Protein AF-Q2RKK9-F1 (afdb_monomer)

Solvent-accessible surface area (backbone atoms only — not comparable to full-atom values): 7679 Å² total; per-residue (Å²): 138,85,83,81,77,84,73,86,79,73,97,81,76,81,88,82,87,73,98,71,87,72,78,73,81,74,80,71,83,88,47,76,36,83,56,78,87,42,92,45,45,43,85,91,38,27,43,72,57,95,68,80,67,87,60,27,48,69,54,68,73,70,53,63,94,84,74,48,44,93,48,53,91,78,55,77,89,64,87,69,93,50,40,87,49,28,87,44,86,85,55,62,62,92,86,52,90,66,63,61,78,84,73,61,76,89,129

Sequence (107 aa):
MLKVRIKGLLPGDIFFRDEKFLWRCHFMPKISCSVNNCHYWSSGNVCDASQILVTSDSMSKSQAQNVDAPMAGSISATPVNSSAETCCKTFVAKGSAQKTDDGVTRQ

Secondary structure (DSSP, 8-state):
----------TT-------------------B---TTSTTEETTTEE--S-----BHHHHHHS-TT--GGGGGGSPP---SSGGGBS-TT---TT-S-TTTT-PPP-

Organism: Moorella thermoacetica (strain ATCC 39073 / JCM 9320) (NCBI:txid264732)

pLDDT: mean 71.73, std 16.36, range [33.25, 90.75]

Mean predicted aligned error: 13.32 Å

Radius of gyration: 23.14 Å; Cα contacts (8 Å, |Δi|>4): 71; chains: 1; bounding box: 49×67×37 Å

Structure (mmCIF, N/CA/C/O backbone):
data_AF-Q2RKK9-F1
#
_entry.id   AF-Q2RKK9-F1
#
loop_
_atom_site.group_PDB
_atom_site.id
_atom_site.type_symbol
_atom_site.label_atom_id
_atom_site.label_alt_id
_atom_site.label_comp_id
_atom_site.label_asym_id
_atom_site.label_entity_id
_atom_site.label_seq_id
_atom_site.pdbx_PDB_ins_code
_atom_site.Cartn_x
_atom_site.Cartn_y
_atom_site.Cartn_z
_atom_site.occupancy
_atom_site.B_iso_or_equiv
_atom_site.auth_seq_id
_atom_site.auth_comp_id
_atom_site.auth_asym_id
_atom_site.auth_atom_id
_atom_site.pdbx_PDB_model_num
ATOM 1 N N . MET A 1 1 ? 33.189 -50.328 -11.679 1.00 42.28 1 MET A N 1
ATOM 2 C CA . MET A 1 1 ? 32.038 -50.407 -12.607 1.00 42.28 1 MET A CA 1
ATOM 3 C C . MET A 1 1 ? 30.772 -50.666 -11.800 1.00 42.28 1 MET A C 1
ATOM 5 O O . MET A 1 1 ? 30.480 -51.818 -11.511 1.00 42.28 1 MET A O 1
ATOM 9 N N . LEU A 1 2 ? 30.038 -49.622 -11.400 1.00 33.25 2 LEU A N 1
ATOM 10 C CA . LEU A 1 2 ? 28.695 -49.802 -10.840 1.00 33.25 2 LEU A CA 1
ATOM 11 C C . LEU A 1 2 ? 27.680 -49.532 -11.952 1.00 33.25 2 LEU A C 1
ATOM 13 O O . LEU A 1 2 ? 27.447 -48.396 -12.354 1.00 33.25 2 LEU A O 1
ATOM 17 N N . LYS A 1 3 ? 27.151 -50.617 -12.514 1.00 44.97 3 LYS A N 1
ATOM 18 C CA . LYS A 1 3 ? 26.141 -50.617 -13.573 1.00 44.97 3 LYS A CA 1
ATOM 19 C C . LYS A 1 3 ? 24.792 -50.296 -12.920 1.00 44.97 3 LYS A C 1
ATOM 21 O O . LYS A 1 3 ? 24.110 -51.197 -12.438 1.00 44.97 3 LYS A O 1
ATOM 26 N N . VAL A 1 4 ? 24.432 -49.016 -12.844 1.00 44.44 4 VAL A N 1
ATOM 27 C CA . VAL A 1 4 ? 23.103 -48.612 -12.366 1.00 44.44 4 VAL A CA 1
ATOM 28 C C . VAL A 1 4 ? 22.093 -48.944 -13.461 1.00 44.44 4 VAL A C 1
ATOM 30 O O . VAL A 1 4 ? 22.155 -48.440 -14.580 1.00 44.44 4 VAL A O 1
ATOM 33 N N . ARG A 1 5 ? 21.208 -49.887 -13.146 1.00 40.72 5 ARG A N 1
ATOM 34 C CA . ARG A 1 5 ? 20.182 -50.414 -14.042 1.00 40.72 5 ARG A CA 1
ATOM 35 C C . ARG A 1 5 ? 19.016 -49.418 -14.053 1.00 40.72 5 ARG A C 1
ATOM 37 O O . ARG A 1 5 ? 18.288 -49.333 -13.070 1.00 40.72 5 ARG A O 1
ATOM 44 N N . ILE A 1 6 ? 18.853 -48.668 -15.143 1.00 52.38 6 ILE A N 1
ATOM 45 C CA . ILE A 1 6 ? 17.705 -47.775 -15.349 1.00 52.38 6 ILE A CA 1
ATOM 46 C C . ILE A 1 6 ? 16.473 -48.671 -15.544 1.00 52.38 6 ILE A C 1
ATOM 48 O O . ILE A 1 6 ? 16.290 -49.262 -16.607 1.00 52.38 6 ILE A O 1
ATOM 52 N N . LYS A 1 7 ? 15.674 -48.866 -14.488 1.00 45.66 7 LYS A N 1
ATOM 53 C CA . LYS A 1 7 ? 14.320 -49.417 -14.631 1.00 45.66 7 LYS A CA 1
ATOM 54 C C . LYS A 1 7 ? 13.450 -48.300 -15.202 1.00 45.66 7 LYS A C 1
ATOM 56 O O . LYS A 1 7 ? 13.526 -47.176 -14.721 1.00 45.66 7 LYS A O 1
ATOM 61 N N . GLY A 1 8 ? 12.728 -48.633 -16.269 1.00 49.34 8 GLY A N 1
ATOM 62 C CA . GLY A 1 8 ? 12.060 -47.704 -17.174 1.00 49.34 8 GLY A CA 1
ATOM 63 C C . GLY A 1 8 ? 11.315 -46.554 -16.501 1.00 49.34 8 GLY A C 1
ATOM 64 O O . GLY A 1 8 ? 10.578 -46.756 -15.540 1.00 49.34 8 GLY A O 1
ATOM 65 N N . LEU A 1 9 ? 11.496 -45.367 -17.074 1.00 44.97 9 LEU A N 1
ATOM 66 C CA . LEU A 1 9 ? 10.606 -44.229 -16.908 1.00 44.97 9 LEU A CA 1
ATOM 67 C C . LEU A 1 9 ? 9.812 -44.066 -18.207 1.00 44.97 9 LEU A C 1
ATOM 69 O O . LEU A 1 9 ? 10.347 -44.226 -19.306 1.00 44.97 9 LEU A O 1
ATOM 73 N N . LEU A 1 10 ? 8.517 -43.829 -18.040 1.00 47.72 10 LEU A N 1
ATOM 74 C CA . LEU A 1 10 ? 7.518 -43.683 -19.090 1.00 47.72 10 LEU A CA 1
ATOM 75 C C . LEU A 1 10 ? 7.716 -42.356 -19.854 1.00 47.72 10 LEU A C 1
ATOM 77 O O . LEU A 1 10 ? 8.356 -41.438 -19.340 1.00 47.72 10 LEU A O 1
ATOM 81 N N . PRO A 1 11 ? 7.156 -42.205 -21.066 1.00 37.34 11 PRO A N 1
ATOM 82 C CA . PRO A 1 11 ? 7.171 -40.923 -21.764 1.00 37.34 11 PRO A CA 1
ATOM 83 C C . PRO A 1 11 ? 6.267 -39.919 -21.026 1.00 37.34 11 PRO A C 1
ATOM 85 O O . PRO A 1 11 ? 5.050 -40.095 -21.010 1.00 37.34 11 PRO A O 1
ATOM 88 N N . GLY A 1 12 ? 6.850 -38.881 -20.412 1.00 50.00 12 GLY A N 1
ATOM 89 C CA . GLY A 1 12 ? 6.099 -37.805 -19.745 1.00 50.00 12 GLY A CA 1
ATOM 90 C C . GLY A 1 12 ? 6.877 -36.948 -18.737 1.00 50.00 12 GLY A C 1
ATOM 91 O O . GLY A 1 12 ? 6.407 -35.871 -18.381 1.00 50.00 12 GLY A O 1
ATOM 92 N N . ASP A 1 13 ? 8.065 -37.371 -18.305 1.00 42.88 13 ASP A N 1
ATOM 93 C CA . ASP A 1 13 ? 8.791 -36.669 -17.243 1.00 42.88 13 ASP A CA 1
ATOM 94 C C . ASP A 1 13 ? 9.629 -35.491 -17.774 1.00 42.88 13 ASP A C 1
ATOM 96 O O . ASP A 1 13 ? 10.569 -35.655 -18.557 1.00 42.88 13 ASP A O 1
ATOM 100 N N . ILE A 1 14 ? 9.283 -34.278 -17.327 1.00 55.09 14 ILE A N 1
ATOM 101 C CA . ILE A 1 14 ? 10.060 -33.053 -17.546 1.00 55.09 14 ILE A CA 1
ATOM 102 C C . ILE A 1 14 ? 11.365 -33.164 -16.753 1.00 55.09 14 ILE A C 1
ATOM 104 O O . ILE A 1 14 ? 11.377 -33.300 -15.530 1.00 55.09 14 ILE A O 1
ATOM 108 N N . PHE A 1 15 ? 12.480 -33.082 -17.470 1.00 36.81 15 PHE A N 1
ATOM 109 C CA . PHE A 1 15 ? 13.828 -33.148 -16.926 1.00 36.81 15 PHE A CA 1
ATOM 110 C C . PHE A 1 15 ? 14.164 -31.843 -16.175 1.00 36.81 15 PHE A C 1
ATOM 112 O O . PHE A 1 15 ? 14.544 -30.853 -16.793 1.00 36.81 15 PHE A O 1
ATOM 119 N N . PHE A 1 16 ? 14.058 -31.827 -14.843 1.00 40.94 16 PHE A N 1
ATOM 120 C CA . PHE A 1 16 ? 14.703 -30.809 -14.003 1.00 40.94 16 PHE A CA 1
ATOM 121 C C . PHE A 1 16 ? 15.939 -31.422 -13.350 1.00 40.94 16 PHE A C 1
ATOM 123 O O . PHE A 1 16 ? 15.867 -32.088 -12.321 1.00 40.94 16 PHE A O 1
ATOM 130 N N . ARG A 1 17 ? 17.092 -31.217 -13.990 1.00 49.47 17 ARG A N 1
ATOM 131 C CA . ARG A 1 17 ? 18.402 -31.610 -13.471 1.00 49.47 17 ARG A CA 1
ATOM 132 C C . ARG A 1 17 ? 19.160 -30.362 -13.035 1.00 49.47 17 ARG A C 1
ATOM 134 O O . ARG A 1 17 ? 19.936 -29.845 -13.825 1.00 49.47 17 ARG A O 1
ATOM 141 N N . ASP A 1 18 ? 18.922 -29.902 -11.806 1.00 43.38 18 ASP A N 1
ATOM 142 C CA . ASP A 1 18 ? 19.992 -29.413 -10.922 1.00 43.38 18 ASP A CA 1
ATOM 143 C C . ASP A 1 18 ? 19.499 -29.192 -9.475 1.00 43.38 18 ASP A C 1
ATOM 145 O O . ASP A 1 18 ? 18.502 -28.512 -9.226 1.00 43.38 18 ASP A O 1
ATOM 149 N N . GLU A 1 19 ? 20.219 -29.760 -8.505 1.00 49.91 19 GLU A N 1
ATOM 150 C CA . GLU A 1 19 ? 19.953 -29.708 -7.059 1.00 49.91 19 GLU A CA 1
ATOM 151 C C . GLU A 1 19 ? 20.403 -28.369 -6.436 1.00 49.91 19 GLU A C 1
ATOM 153 O O . GLU A 1 19 ? 21.257 -28.311 -5.552 1.00 49.91 19 GLU A O 1
ATOM 158 N N . LYS A 1 20 ? 19.801 -27.254 -6.868 1.00 49.22 20 LYS A N 1
ATOM 159 C CA . LYS A 1 20 ? 19.827 -25.967 -6.134 1.00 49.22 20 LYS A CA 1
ATOM 160 C C . LYS A 1 20 ? 18.411 -25.500 -5.809 1.00 49.22 20 LYS A C 1
ATOM 162 O O . LYS A 1 20 ? 17.996 -24.379 -6.095 1.00 49.22 20 LYS A O 1
ATOM 167 N N . PHE A 1 21 ? 17.692 -26.428 -5.187 1.00 46.06 21 PHE A N 1
ATOM 168 C CA . PHE A 1 21 ? 16.333 -26.359 -4.658 1.00 46.06 21 PHE A CA 1
ATOM 169 C C . PHE A 1 21 ? 16.208 -25.319 -3.519 1.00 46.06 21 PHE A C 1
ATOM 171 O O . PHE A 1 21 ? 16.025 -25.650 -2.355 1.00 46.06 21 PHE A O 1
ATOM 178 N N . LEU A 1 22 ? 16.326 -24.032 -3.850 1.00 51.31 22 LEU A N 1
ATOM 179 C CA . LEU A 1 22 ? 15.883 -22.904 -3.019 1.00 51.31 22 LEU A CA 1
ATOM 180 C C . LEU A 1 22 ? 15.193 -21.845 -3.890 1.00 51.31 22 LEU A C 1
ATOM 182 O O . LEU A 1 22 ? 15.420 -20.646 -3.744 1.00 51.31 22 LEU A O 1
ATOM 186 N N . TRP A 1 23 ? 14.314 -22.269 -4.798 1.00 49.00 23 TRP A N 1
ATOM 187 C CA . TRP A 1 23 ? 13.347 -21.347 -5.384 1.00 49.00 23 TRP A CA 1
ATOM 188 C C . TRP A 1 23 ? 12.185 -21.211 -4.399 1.00 49.00 23 TRP A C 1
ATOM 190 O O . TRP A 1 23 ? 11.192 -21.932 -4.454 1.00 49.00 23 TRP A O 1
ATOM 200 N N . ARG A 1 24 ? 12.337 -20.303 -3.428 1.00 52.22 24 ARG A N 1
ATOM 201 C CA . ARG A 1 24 ? 11.174 -19.718 -2.758 1.00 52.22 24 ARG A CA 1
ATOM 202 C C . ARG A 1 24 ? 10.331 -19.121 -3.880 1.00 52.22 24 ARG A C 1
ATOM 204 O O . ARG A 1 24 ? 10.726 -18.103 -4.441 1.00 52.22 24 ARG A O 1
ATOM 211 N N . CYS A 1 25 ? 9.202 -19.743 -4.211 1.00 54.66 25 CYS A N 1
ATOM 212 C CA . CYS A 1 25 ? 8.112 -19.055 -4.888 1.00 54.66 25 CYS A CA 1
ATOM 213 C C . CYS A 1 25 ? 7.721 -17.895 -3.971 1.00 54.66 25 CYS A C 1
ATOM 215 O O . CYS A 1 25 ? 6.947 -18.0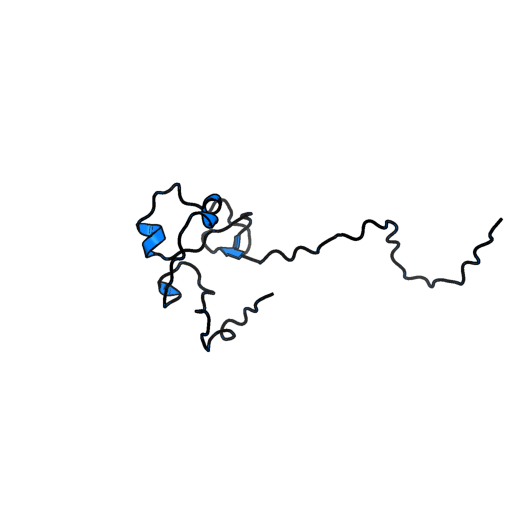62 -3.030 1.00 54.66 25 CYS A O 1
ATOM 217 N N . HIS A 1 26 ? 8.364 -16.744 -4.153 1.00 55.94 26 HIS A N 1
ATOM 218 C CA . HIS A 1 26 ? 8.010 -15.534 -3.446 1.00 55.94 26 HIS A CA 1
ATOM 219 C C . HIS A 1 26 ? 6.683 -15.094 -4.044 1.00 55.94 26 HIS A C 1
ATOM 221 O O . HIS A 1 26 ? 6.641 -14.485 -5.110 1.00 55.94 26 HIS A O 1
ATOM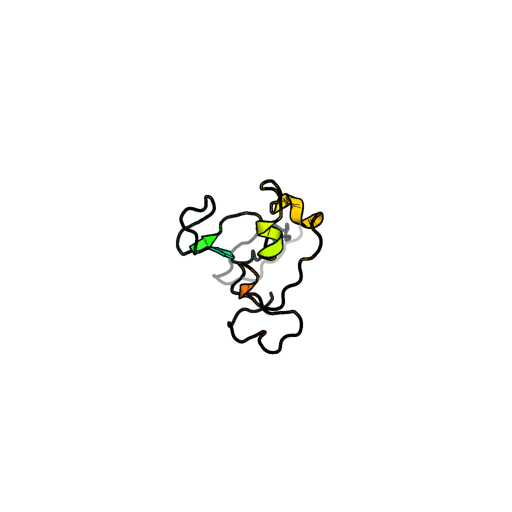 227 N N . PHE A 1 27 ? 5.593 -15.506 -3.402 1.00 65.88 27 PHE A N 1
ATOM 228 C CA . PHE A 1 27 ? 4.282 -15.004 -3.748 1.00 65.88 27 PHE A CA 1
ATOM 229 C C . PHE A 1 27 ? 4.281 -13.517 -3.391 1.00 65.88 27 PHE A C 1
ATOM 231 O O . PHE A 1 27 ? 4.254 -13.148 -2.217 1.00 65.88 27 PHE A O 1
ATOM 238 N N . MET A 1 28 ? 4.404 -12.666 -4.406 1.00 68.31 28 MET A N 1
ATOM 239 C CA . MET A 1 28 ? 4.313 -11.225 -4.223 1.00 68.31 28 MET A CA 1
ATOM 240 C C . MET A 1 28 ? 2.840 -10.848 -4.073 1.00 68.31 28 MET A C 1
ATOM 242 O O . MET A 1 28 ? 2.015 -11.287 -4.881 1.00 68.31 28 MET A O 1
ATOM 246 N N . PRO A 1 29 ? 2.483 -10.044 -3.060 1.00 80.94 29 PRO A N 1
ATOM 247 C CA . PRO A 1 29 ? 1.121 -9.560 -2.927 1.00 80.94 29 PRO A CA 1
ATOM 248 C C . PRO A 1 29 ? 0.757 -8.731 -4.161 1.00 80.94 29 PRO A C 1
ATOM 250 O O . PRO A 1 29 ? 1.513 -7.859 -4.590 1.00 80.94 29 PRO A O 1
ATOM 253 N N . LYS A 1 30 ? -0.422 -8.991 -4.731 1.00 85.38 30 LYS A N 1
ATOM 254 C CA . LYS A 1 30 ? -0.951 -8.177 -5.824 1.00 85.38 30 LYS A CA 1
ATOM 255 C C . LYS A 1 30 ? -1.491 -6.872 -5.250 1.00 85.38 30 LYS A C 1
ATOM 257 O O . LYS A 1 30 ? -2.466 -6.882 -4.502 1.00 85.38 30 LYS A O 1
ATOM 262 N N . ILE A 1 31 ? -0.875 -5.757 -5.624 1.00 88.25 31 ILE A N 1
ATOM 263 C CA . ILE A 1 31 ? -1.310 -4.421 -5.219 1.00 88.25 31 ILE A CA 1
ATOM 264 C C . ILE A 1 31 ? -2.085 -3.799 -6.378 1.00 88.25 31 ILE A C 1
ATOM 266 O O . ILE A 1 31 ? -1.576 -3.694 -7.495 1.00 88.25 31 ILE A O 1
ATOM 270 N N . SER A 1 32 ? -3.314 -3.367 -6.107 1.00 89.06 32 SER A N 1
ATOM 271 C CA . SER A 1 32 ? -4.122 -2.629 -7.074 1.00 89.06 32 SER A CA 1
ATOM 272 C C . SER A 1 32 ? -4.023 -1.124 -6.840 1.00 89.06 32 SER A C 1
ATOM 274 O O . SER A 1 32 ? -4.148 -0.657 -5.711 1.00 89.06 32 SER A O 1
ATOM 276 N N . CYS A 1 33 ? -3.822 -0.363 -7.914 1.00 83.62 33 CYS A N 1
ATOM 277 C CA . CYS A 1 33 ? -3.749 1.095 -7.907 1.00 83.62 33 CYS A CA 1
ATOM 278 C C . CYS A 1 33 ? -4.633 1.659 -9.022 1.00 83.62 33 CYS A C 1
ATOM 280 O O . CYS A 1 33 ? -4.448 1.326 -10.186 1.00 83.62 33 CYS A O 1
ATOM 282 N N . SER A 1 34 ? -5.591 2.522 -8.682 1.00 88.38 34 SER A N 1
ATOM 283 C CA . SER A 1 34 ? -6.476 3.182 -9.656 1.00 88.38 34 SER A CA 1
ATOM 284 C C . SER A 1 34 ? -5.955 4.540 -10.141 1.00 88.38 34 SER A C 1
ATOM 286 O O . SER A 1 34 ? -6.579 5.172 -10.989 1.00 88.38 34 SER A O 1
ATOM 288 N N . VAL A 1 35 ? -4.848 5.024 -9.575 1.00 85.06 35 VAL A N 1
ATOM 289 C CA . VAL A 1 35 ? -4.280 6.346 -9.865 1.00 85.06 35 VAL A CA 1
ATOM 290 C C . VAL A 1 35 ? -3.417 6.242 -11.122 1.00 85.06 35 VAL A C 1
ATOM 292 O O . VAL A 1 35 ? -2.225 5.962 -11.044 1.00 85.06 35 VAL A O 1
ATOM 295 N N . ASN A 1 36 ? -4.031 6.420 -12.292 1.00 84.31 36 ASN A N 1
ATOM 296 C CA . ASN A 1 36 ? -3.402 6.154 -13.593 1.00 84.31 36 ASN A CA 1
ATOM 297 C C . ASN A 1 36 ? -2.303 7.146 -14.011 1.00 84.31 36 ASN A C 1
ATOM 299 O O . ASN A 1 36 ? -1.557 6.870 -14.945 1.00 84.31 36 ASN A O 1
ATOM 303 N N . ASN A 1 37 ? -2.186 8.285 -13.332 1.00 80.88 37 ASN A N 1
ATOM 304 C CA . ASN A 1 37 ? -1.082 9.229 -13.494 1.00 80.88 37 ASN A CA 1
ATOM 305 C C . ASN A 1 37 ? 0.076 8.969 -12.508 1.00 80.88 37 ASN A C 1
ATOM 307 O O . ASN A 1 37 ? 1.028 9.747 -12.473 1.00 80.88 37 ASN A O 1
ATOM 311 N N . CYS A 1 38 ? 0.010 7.903 -11.701 1.00 79.50 38 CYS A N 1
ATOM 312 C CA . CYS A 1 38 ? 1.127 7.466 -10.866 1.00 79.50 38 CYS A CA 1
ATOM 313 C C . CYS A 1 38 ? 2.226 6.834 -11.733 1.00 79.50 38 CYS A C 1
ATOM 315 O O . CYS A 1 38 ? 1.940 6.040 -12.625 1.00 79.50 38 CYS A O 1
ATOM 317 N N . HIS A 1 39 ? 3.491 7.132 -11.429 1.00 79.75 39 HIS A N 1
ATOM 318 C CA . HIS A 1 39 ? 4.647 6.597 -12.157 1.00 79.75 39 HIS A CA 1
ATOM 319 C C . HIS A 1 39 ? 4.707 5.059 -12.167 1.00 79.75 39 HIS A C 1
ATOM 321 O O . HIS A 1 39 ? 5.130 4.465 -13.152 1.00 79.75 39 HIS A O 1
ATOM 327 N N . TYR A 1 40 ? 4.260 4.423 -11.081 1.00 83.69 40 TYR A N 1
ATOM 328 C CA . TYR A 1 40 ? 4.270 2.966 -10.912 1.00 83.69 40 TYR A CA 1
ATOM 329 C C . TYR A 1 40 ? 2.960 2.292 -11.335 1.00 83.69 40 TYR A C 1
ATOM 331 O O . TYR A 1 40 ? 2.762 1.103 -11.073 1.00 83.69 40 TYR A O 1
ATOM 339 N N . TRP A 1 41 ? 2.027 3.050 -11.913 1.00 88.19 41 TRP A N 1
ATOM 340 C CA . TRP A 1 41 ? 0.777 2.492 -12.403 1.00 88.19 41 TRP A CA 1
ATOM 341 C C . TRP A 1 41 ? 1.013 1.709 -13.692 1.00 88.19 41 TRP A C 1
ATOM 343 O O . TRP A 1 41 ? 1.668 2.183 -14.619 1.00 88.19 41 TRP A O 1
ATOM 353 N N . SER A 1 42 ? 0.432 0.518 -13.746 1.00 85.25 42 SER A N 1
ATOM 354 C CA . SER A 1 42 ? 0.521 -0.409 -14.863 1.00 85.25 42 SER A CA 1
ATOM 355 C C . SER A 1 42 ? -0.870 -0.814 -15.340 1.00 85.25 42 SER A C 1
ATOM 357 O O . SER A 1 42 ? -1.897 -0.533 -14.709 1.00 85.25 42 SER A O 1
ATOM 359 N N . SER A 1 43 ? -0.913 -1.488 -16.486 1.00 89.62 43 SER A N 1
ATOM 360 C CA . SER A 1 43 ? -2.168 -1.885 -17.121 1.00 89.62 43 SER A CA 1
ATOM 361 C C . SER A 1 43 ? -3.063 -2.698 -16.173 1.00 89.62 43 SER A C 1
ATOM 363 O O . SER A 1 43 ? -2.594 -3.557 -15.428 1.00 89.62 43 SER A O 1
ATOM 365 N N . GLY A 1 44 ? -4.372 -2.428 -16.201 1.00 90.75 44 GLY A N 1
ATOM 366 C CA . GLY A 1 44 ? -5.344 -3.155 -15.380 1.00 90.75 44 GLY A CA 1
ATOM 367 C C . GLY A 1 44 ? -5.389 -2.735 -13.906 1.00 90.75 44 GLY A C 1
ATOM 368 O O . GLY A 1 44 ? -5.781 -3.547 -13.068 1.00 90.75 44 GLY A O 1
ATOM 369 N N . ASN A 1 45 ? -5.019 -1.488 -13.583 1.00 89.62 45 ASN A N 1
ATOM 370 C CA . ASN A 1 45 ? -4.982 -0.961 -12.213 1.00 89.62 45 ASN A CA 1
ATOM 371 C C . ASN A 1 45 ? -4.054 -1.763 -11.294 1.00 89.62 45 ASN A C 1
ATOM 373 O O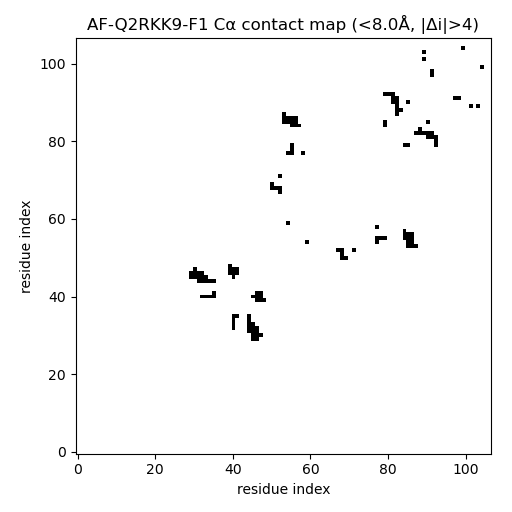 . ASN A 1 45 ? -4.387 -2.032 -10.138 1.00 89.62 45 ASN A O 1
ATOM 377 N N . VAL A 1 46 ? -2.903 -2.175 -11.820 1.00 88.62 46 VAL A N 1
ATOM 378 C CA . VAL A 1 46 ? -1.866 -2.890 -11.071 1.00 88.62 46 VAL A CA 1
ATOM 379 C C . VAL A 1 46 ? -0.760 -1.907 -10.704 1.00 88.62 46 VAL A C 1
ATOM 381 O O . VAL A 1 46 ? -0.407 -1.036 -11.497 1.00 88.62 46 VAL A O 1
ATOM 384 N N . CYS A 1 47 ? -0.250 -2.012 -9.480 1.00 87.12 47 CYS A N 1
ATOM 385 C CA . CYS A 1 47 ? 0.909 -1.255 -9.028 1.00 87.12 47 CYS A CA 1
ATOM 386 C C . CYS A 1 47 ? 2.173 -2.108 -9.185 1.00 87.12 47 CYS A C 1
ATOM 388 O O . CYS A 1 47 ? 2.262 -3.161 -8.553 1.00 87.12 47 CYS A O 1
ATOM 390 N N . ASP A 1 48 ? 3.151 -1.624 -9.955 1.00 87.12 48 ASP A N 1
ATOM 391 C CA . ASP A 1 48 ? 4.447 -2.294 -10.174 1.00 87.12 48 ASP A CA 1
ATOM 392 C C . ASP A 1 48 ? 5.552 -1.771 -9.227 1.00 87.12 48 ASP A C 1
ATOM 394 O O . ASP A 1 48 ? 6.741 -2.030 -9.419 1.00 87.12 48 ASP A O 1
ATOM 398 N N . ALA A 1 49 ? 5.183 -1.020 -8.182 1.00 85.06 49 ALA A N 1
ATOM 399 C CA . ALA A 1 49 ? 6.132 -0.531 -7.186 1.00 85.06 49 ALA A CA 1
ATOM 400 C C . ALA A 1 49 ? 6.736 -1.688 -6.370 1.00 85.06 49 ALA A C 1
ATOM 402 O O . ALA A 1 49 ? 6.030 -2.591 -5.923 1.00 85.06 49 ALA A O 1
ATOM 403 N N . SER A 1 50 ? 8.043 -1.622 -6.099 1.00 85.56 50 SER A N 1
ATOM 404 C CA . SER A 1 50 ? 8.734 -2.625 -5.276 1.00 85.56 50 SER A CA 1
ATOM 405 C C . SER A 1 50 ? 8.336 -2.573 -3.797 1.00 85.56 50 SER A C 1
ATOM 407 O O . SER A 1 50 ? 8.434 -3.580 -3.097 1.00 85.56 50 SER A O 1
ATOM 409 N N . GLN A 1 51 ? 7.902 -1.405 -3.314 1.00 85.81 51 GLN A N 1
ATOM 410 C CA . GLN A 1 51 ? 7.448 -1.162 -1.946 1.00 85.81 51 GLN A CA 1
ATOM 411 C C . GLN A 1 51 ? 6.336 -0.108 -1.954 1.00 85.81 51 GLN A C 1
ATOM 413 O O . GLN A 1 51 ? 6.394 0.852 -2.721 1.00 85.81 51 GLN A O 1
ATOM 418 N N . ILE A 1 52 ? 5.345 -0.267 -1.074 1.00 88.62 52 ILE A N 1
ATOM 419 C CA . ILE A 1 52 ? 4.272 0.712 -0.861 1.00 88.62 52 ILE A CA 1
ATOM 420 C C . ILE A 1 52 ? 4.167 1.069 0.621 1.00 88.62 52 ILE A C 1
ATOM 422 O O . ILE A 1 52 ? 4.402 0.224 1.485 1.00 88.62 52 ILE A O 1
ATOM 426 N N . LEU A 1 53 ? 3.779 2.310 0.912 1.00 87.06 53 LEU A N 1
ATOM 427 C CA . LEU A 1 53 ? 3.434 2.753 2.258 1.00 87.06 53 LEU A CA 1
ATOM 428 C C . LEU A 1 53 ? 1.928 2.979 2.342 1.00 87.06 53 LEU A C 1
ATOM 430 O O . LEU A 1 53 ? 1.367 3.752 1.571 1.00 87.06 53 LEU A O 1
ATOM 434 N N . VAL A 1 54 ? 1.285 2.323 3.304 1.00 87.50 54 VAL A N 1
ATOM 435 C CA . VAL A 1 54 ? -0.106 2.590 3.673 1.00 87.50 54 VAL A CA 1
ATOM 436 C C . VAL A 1 54 ? -0.102 3.238 5.050 1.00 87.50 54 VAL A C 1
ATOM 438 O O . VAL A 1 54 ? 0.457 2.683 5.994 1.00 87.50 54 VAL A O 1
ATOM 441 N N . THR A 1 55 ? -0.722 4.408 5.168 1.00 87.00 55 THR A N 1
ATOM 442 C CA . THR A 1 55 ? -0.810 5.168 6.419 1.00 87.00 55 THR A CA 1
ATOM 443 C C . THR A 1 55 ? -2.173 5.848 6.555 1.00 87.00 55 THR A C 1
ATOM 445 O O . THR A 1 55 ? -2.982 5.804 5.625 1.00 87.00 55 THR A O 1
ATOM 448 N N . SER A 1 56 ? -2.441 6.443 7.719 1.00 89.25 56 SER A N 1
ATOM 449 C CA . SER A 1 56 ? -3.638 7.244 7.940 1.00 89.25 56 SER A CA 1
ATOM 450 C C . SER A 1 56 ? -3.603 8.531 7.121 1.00 89.25 56 SER A C 1
ATOM 452 O O . SER A 1 56 ? -2.557 9.163 6.945 1.00 89.25 56 SER A O 1
ATOM 454 N N . ASP A 1 57 ? -4.775 8.985 6.694 1.00 87.44 57 ASP A N 1
ATOM 455 C CA . ASP A 1 57 ? -4.928 10.252 5.981 1.00 87.44 57 ASP A CA 1
ATOM 456 C C . ASP A 1 57 ? -4.417 11.436 6.812 1.00 87.44 57 ASP A C 1
ATOM 458 O O . ASP A 1 57 ? -3.887 12.404 6.271 1.00 87.44 57 ASP A O 1
ATOM 462 N N . SER A 1 58 ? -4.554 11.363 8.141 1.00 86.56 58 SER A N 1
ATOM 463 C CA . SER A 1 58 ? -4.029 12.368 9.069 1.00 86.56 58 SER A CA 1
ATOM 464 C C . SER A 1 58 ? -2.506 12.466 9.009 1.00 86.56 58 SER A C 1
ATOM 466 O O . SER A 1 58 ? -1.969 13.570 8.921 1.00 86.56 58 SER A O 1
ATOM 468 N N . MET A 1 59 ? -1.811 11.325 8.992 1.00 85.44 59 MET A N 1
ATOM 469 C CA . MET A 1 59 ? -0.359 11.285 8.866 1.00 85.44 59 MET A CA 1
ATOM 470 C C . MET A 1 59 ? 0.055 11.804 7.492 1.00 85.44 59 MET A C 1
ATOM 472 O O . MET A 1 59 ? 0.867 12.726 7.432 1.00 85.44 59 MET A O 1
ATOM 476 N N . SER A 1 60 ? -0.576 11.309 6.422 1.00 82.62 60 SER A N 1
ATOM 477 C CA . SER A 1 60 ? -0.277 11.713 5.042 1.00 82.62 60 SER A CA 1
ATOM 478 C C . SER A 1 60 ? -0.428 13.223 4.816 1.00 82.62 60 SER A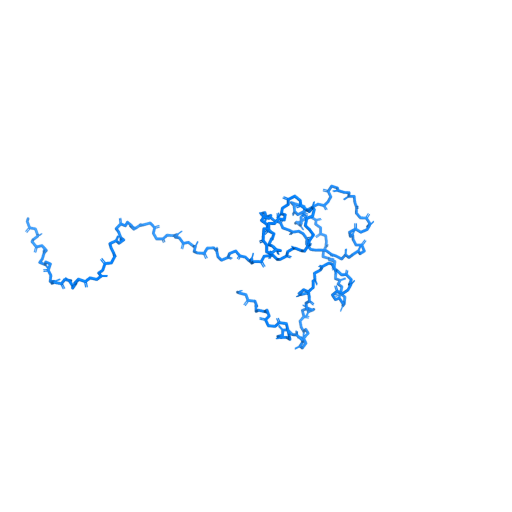 C 1
ATOM 480 O O . SER A 1 60 ? 0.352 13.802 4.066 1.00 82.62 60 SER A O 1
ATOM 482 N N . LYS A 1 61 ? -1.382 13.878 5.491 1.00 83.00 61 LYS A N 1
ATOM 483 C CA . LYS A 1 61 ? -1.567 15.340 5.434 1.00 83.00 61 LYS A CA 1
ATOM 484 C C . LYS A 1 61 ? -0.575 16.129 6.292 1.00 83.00 61 LYS A C 1
ATOM 486 O O . LYS A 1 61 ? -0.340 17.298 6.009 1.00 83.00 61 LYS A O 1
ATOM 491 N N . SER A 1 62 ? -0.060 15.528 7.363 1.00 83.44 62 SER A N 1
ATOM 492 C CA . SER A 1 62 ? 0.800 16.206 8.345 1.00 83.44 62 SER A CA 1
ATOM 493 C C . SER A 1 62 ? 2.298 16.052 8.077 1.00 83.44 62 SER A C 1
ATOM 495 O O . SER A 1 62 ? 3.082 16.881 8.535 1.00 83.44 62 SER A O 1
ATOM 497 N N . GLN A 1 63 ? 2.701 14.988 7.379 1.00 78.06 63 GLN A N 1
ATOM 498 C CA . GLN A 1 63 ? 4.105 14.663 7.166 1.00 78.06 63 GLN A CA 1
ATOM 499 C C . GLN A 1 63 ? 4.723 15.393 5.979 1.00 78.06 63 GLN A C 1
ATOM 501 O O . GLN A 1 63 ? 4.052 15.808 5.034 1.00 78.06 63 GLN A O 1
ATOM 506 N N . ALA A 1 64 ? 6.045 15.531 6.042 1.00 73.69 64 ALA A N 1
ATOM 507 C CA . ALA A 1 64 ? 6.825 16.086 4.951 1.00 73.69 64 ALA A CA 1
ATOM 508 C C . ALA A 1 64 ? 6.847 15.129 3.743 1.00 73.69 64 ALA A C 1
ATOM 510 O O . ALA A 1 64 ? 6.820 13.909 3.904 1.00 73.69 64 ALA A O 1
ATOM 511 N N . GLN A 1 65 ? 6.939 15.684 2.527 1.00 67.19 65 GLN A N 1
ATOM 512 C CA . GLN A 1 65 ? 6.882 14.916 1.270 1.00 67.19 65 GLN A CA 1
ATOM 513 C C . GLN A 1 65 ? 7.985 13.859 1.111 1.00 67.19 65 GLN A C 1
ATOM 515 O O . GLN A 1 65 ? 7.892 13.014 0.236 1.00 67.19 65 GLN A O 1
ATOM 520 N N . ASN A 1 66 ? 9.034 13.909 1.928 1.00 72.88 66 ASN A N 1
ATOM 521 C CA . ASN A 1 66 ? 10.137 12.953 1.907 1.00 72.88 66 ASN A CA 1
ATOM 522 C C . ASN A 1 66 ? 9.880 11.689 2.748 1.00 72.88 66 ASN A C 1
ATOM 524 O O . ASN A 1 66 ? 10.761 10.834 2.823 1.00 72.88 66 ASN A O 1
ATOM 528 N N . VAL A 1 67 ? 8.730 11.581 3.421 1.00 77.12 67 VAL A N 1
ATOM 529 C CA . VAL A 1 67 ? 8.357 10.402 4.215 1.00 77.12 67 VAL A CA 1
ATOM 530 C C . VAL A 1 67 ? 7.604 9.404 3.335 1.00 77.12 67 VAL A C 1
ATOM 532 O O . VAL A 1 67 ? 6.392 9.496 3.175 1.00 77.12 67 VAL A O 1
ATOM 535 N N . ASP A 1 68 ? 8.341 8.428 2.802 1.00 82.44 68 ASP A N 1
ATOM 536 C CA . ASP A 1 68 ? 7.844 7.421 1.853 1.00 82.44 68 ASP A CA 1
ATOM 537 C C . ASP A 1 68 ? 8.115 5.973 2.309 1.00 82.44 68 ASP A C 1
ATOM 539 O O . ASP A 1 68 ? 8.668 5.723 3.382 1.00 82.44 68 ASP A O 1
ATOM 543 N N . ALA A 1 69 ? 7.747 4.991 1.474 1.00 84.44 69 ALA A N 1
ATOM 544 C CA . ALA A 1 69 ? 7.910 3.552 1.728 1.00 84.44 69 ALA A CA 1
ATOM 545 C C . ALA A 1 69 ? 9.283 3.112 2.280 1.00 84.44 69 ALA A C 1
ATOM 547 O O . ALA A 1 69 ? 9.288 2.301 3.208 1.00 84.44 69 ALA A O 1
ATOM 548 N N . PRO A 1 70 ? 10.436 3.654 1.832 1.00 85.94 70 PRO A N 1
ATOM 549 C CA . PRO A 1 70 ? 11.735 3.291 2.408 1.00 85.94 70 PRO A CA 1
ATOM 550 C C . PRO A 1 70 ? 11.876 3.628 3.901 1.00 85.94 70 PRO A C 1
ATOM 552 O O . PRO A 1 70 ? 12.677 3.012 4.600 1.00 85.94 70 PRO A O 1
ATOM 555 N N . MET A 1 71 ? 11.099 4.592 4.402 1.00 84.00 71 MET A N 1
ATOM 556 C CA . MET A 1 71 ? 11.120 5.043 5.794 1.00 84.00 71 MET A CA 1
ATOM 557 C C . MET A 1 71 ? 10.098 4.323 6.683 1.00 84.00 71 MET A C 1
ATOM 559 O O . MET A 1 71 ? 10.005 4.644 7.866 1.00 84.00 71 MET A O 1
ATOM 563 N N . ALA A 1 72 ? 9.356 3.335 6.167 1.00 84.56 72 ALA A N 1
ATOM 564 C CA . ALA A 1 72 ? 8.290 2.647 6.903 1.00 84.56 72 ALA A CA 1
ATOM 565 C C . ALA A 1 72 ? 8.733 2.098 8.273 1.00 84.56 72 ALA A C 1
ATOM 567 O O . ALA A 1 72 ? 7.965 2.142 9.229 1.00 84.56 72 ALA A O 1
ATOM 568 N N . GLY A 1 73 ? 9.983 1.633 8.395 1.00 86.19 73 GLY A N 1
ATOM 569 C CA . GLY A 1 73 ? 10.539 1.124 9.656 1.00 86.19 73 GLY A CA 1
ATOM 570 C C . GLY A 1 73 ? 10.794 2.188 10.732 1.00 86.19 73 GLY A C 1
ATOM 571 O O . GLY A 1 73 ? 10.997 1.842 11.892 1.00 86.19 73 GLY A O 1
ATOM 572 N N . SER A 1 74 ? 10.784 3.471 10.370 1.00 85.50 74 SER A N 1
ATOM 573 C CA . SER A 1 74 ? 11.017 4.605 11.275 1.00 85.50 74 SER A CA 1
ATOM 574 C C . SER A 1 74 ? 9.738 5.375 11.615 1.00 85.50 74 SER A C 1
ATOM 576 O O . SER A 1 74 ? 9.792 6.349 12.362 1.00 85.50 74 SER A O 1
ATOM 578 N N . ILE A 1 75 ? 8.591 4.960 11.072 1.00 84.69 75 ILE A N 1
ATOM 579 C CA . ILE A 1 75 ? 7.297 5.614 11.273 1.00 84.69 75 ILE A CA 1
ATOM 580 C C . ILE A 1 75 ? 6.523 4.864 12.362 1.00 84.69 75 ILE A C 1
ATOM 582 O O . ILE A 1 75 ? 6.359 3.645 12.304 1.00 84.69 75 ILE A O 1
ATOM 586 N N . SER A 1 76 ? 6.017 5.595 13.356 1.00 86.38 76 SER A N 1
ATOM 587 C CA . SER A 1 76 ? 5.128 5.034 14.379 1.00 86.38 76 SER A CA 1
ATOM 588 C C . SER A 1 76 ? 3.817 4.536 13.766 1.00 86.38 76 SER A C 1
ATOM 590 O O . SER A 1 76 ? 3.288 5.130 12.826 1.00 86.38 76 SER A O 1
A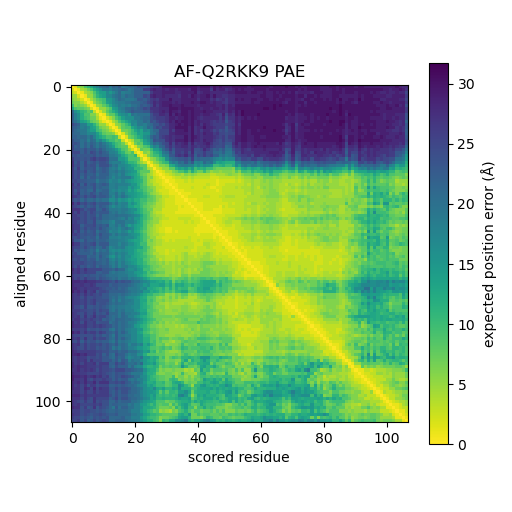TOM 592 N N . ALA A 1 77 ? 3.252 3.464 14.327 1.00 87.19 77 ALA A N 1
ATOM 593 C CA . ALA A 1 77 ? 1.968 2.934 13.874 1.00 87.19 77 ALA A CA 1
ATOM 594 C C . ALA A 1 77 ? 0.866 4.011 13.922 1.00 87.19 77 ALA A C 1
ATOM 596 O O . ALA A 1 77 ? 0.743 4.746 14.900 1.00 87.19 77 ALA A O 1
ATOM 597 N N . THR A 1 78 ? 0.049 4.071 12.869 1.00 86.69 78 THR A N 1
ATOM 598 C CA . THR A 1 78 ? -1.036 5.052 12.696 1.00 86.69 78 THR A CA 1
ATOM 599 C C . THR A 1 78 ? -2.389 4.333 12.725 1.00 86.69 78 THR A C 1
ATOM 601 O O . THR A 1 78 ? -2.903 3.947 11.676 1.00 86.69 78 THR A O 1
ATO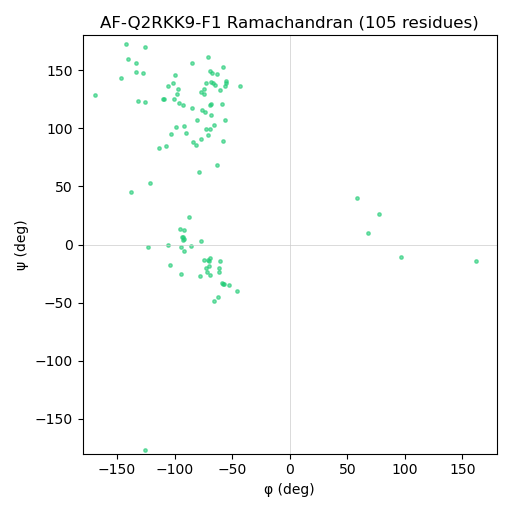M 604 N N . PRO A 1 79 ? -2.950 4.050 13.919 1.00 86.75 79 PRO A N 1
ATOM 605 C CA . PRO A 1 79 ? -4.215 3.334 14.025 1.00 86.75 79 PRO A CA 1
ATOM 606 C C . PRO A 1 79 ? -5.378 4.183 13.497 1.00 86.75 79 PRO A C 1
ATOM 608 O O . PRO A 1 79 ? -5.458 5.379 13.764 1.00 86.75 79 PRO A O 1
ATOM 611 N N . VAL A 1 80 ? -6.292 3.528 12.783 1.00 87.31 80 VAL A N 1
ATOM 612 C CA . VAL A 1 80 ? -7.540 4.094 12.248 1.00 87.31 80 VAL A CA 1
ATOM 613 C C . VAL A 1 80 ? -8.704 3.150 12.540 1.00 87.31 80 VAL A C 1
ATOM 615 O O . VAL A 1 80 ? -8.495 1.945 12.717 1.00 87.31 80 VAL A O 1
ATOM 618 N N . ASN A 1 81 ? -9.927 3.681 12.580 1.00 84.00 81 ASN A N 1
ATOM 619 C CA . ASN A 1 81 ? -11.123 2.896 12.898 1.00 84.00 81 ASN A CA 1
ATOM 620 C C . ASN A 1 81 ? -11.967 2.568 11.658 1.00 84.00 81 ASN A C 1
ATOM 622 O O . ASN A 1 81 ? -12.775 1.642 11.698 1.00 84.00 81 ASN A O 1
ATOM 626 N N . SER A 1 82 ? -11.766 3.287 10.553 1.00 80.31 82 SER A N 1
ATOM 627 C CA . SER A 1 82 ? -12.485 3.108 9.292 1.00 80.31 82 SER A CA 1
ATOM 628 C C . SER A 1 82 ? -11.543 3.088 8.090 1.00 80.31 82 SER A C 1
ATOM 630 O O . SER A 1 82 ? -10.539 3.799 8.054 1.00 80.31 82 SER A O 1
ATOM 632 N N . SER A 1 83 ? -11.909 2.329 7.051 1.00 78.44 83 SER A N 1
ATOM 633 C CA . SER A 1 83 ? -11.197 2.349 5.766 1.00 78.44 83 SER A CA 1
ATOM 634 C C . SER A 1 83 ? -11.237 3.722 5.094 1.00 78.44 83 SER A C 1
ATOM 636 O O . SER A 1 83 ? -10.377 4.001 4.273 1.00 78.44 83 SER A O 1
ATOM 638 N N . ALA A 1 84 ? -12.185 4.596 5.461 1.00 81.44 84 ALA A N 1
ATOM 639 C CA . ALA A 1 84 ? -12.281 5.968 4.960 1.00 81.44 84 ALA A CA 1
ATOM 640 C C . ALA A 1 84 ? -11.236 6.926 5.559 1.00 81.44 84 ALA A C 1
ATOM 642 O O . ALA A 1 84 ? -11.074 8.028 5.051 1.00 81.44 84 ALA A O 1
ATOM 643 N N . GLU A 1 85 ? -10.547 6.521 6.629 1.00 81.50 85 GLU A N 1
ATOM 644 C CA . GLU A 1 85 ? -9.457 7.285 7.254 1.00 81.50 85 GLU A CA 1
ATOM 645 C C . GLU A 1 85 ? -8.081 6.891 6.686 1.00 81.50 85 GLU A C 1
ATOM 647 O O . GLU A 1 85 ? -7.041 7.310 7.201 1.00 81.50 85 GLU A O 1
ATOM 652 N N . THR A 1 86 ? -8.077 6.051 5.645 1.00 81.12 86 THR A N 1
ATOM 653 C CA . THR A 1 86 ? -6.891 5.603 4.912 1.00 81.12 86 THR A CA 1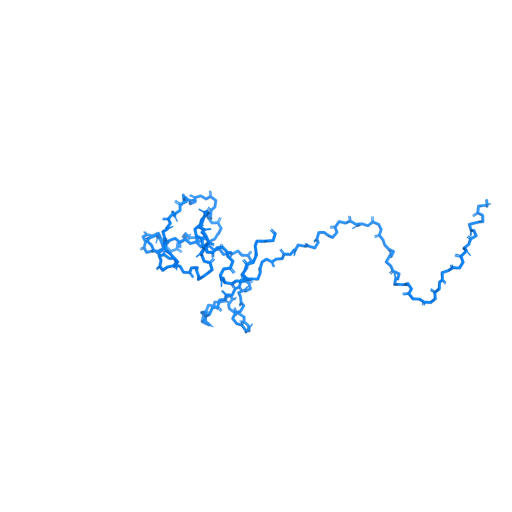
ATOM 654 C C . THR A 1 86 ? -7.197 5.543 3.419 1.00 81.12 86 THR A C 1
ATOM 656 O O . THR A 1 86 ? -8.333 5.321 3.006 1.00 81.12 86 THR A O 1
ATOM 659 N N . CYS A 1 87 ? -6.168 5.559 2.581 1.00 74.31 87 CYS A N 1
ATOM 660 C CA . CYS A 1 87 ? -6.331 5.236 1.161 1.00 74.31 87 CYS A CA 1
ATOM 661 C C . CYS A 1 87 ? -6.458 3.721 0.871 1.00 74.31 87 CYS A C 1
ATOM 663 O O . CYS A 1 87 ? -6.552 3.322 -0.290 1.00 74.31 87 CYS A O 1
ATOM 665 N N . CYS A 1 88 ? -6.467 2.851 1.890 1.00 72.94 88 CYS A N 1
ATOM 666 C CA . CYS A 1 88 ? -6.535 1.400 1.719 1.00 72.94 88 CYS A CA 1
ATOM 667 C C . CYS A 1 88 ? -7.985 0.898 1.740 1.00 72.94 88 CYS A C 1
ATOM 669 O O . CYS A 1 88 ? -8.596 0.726 2.794 1.00 72.94 88 CYS A O 1
ATOM 671 N N . LYS A 1 89 ? -8.546 0.614 0.560 1.00 63.50 89 LYS A N 1
ATOM 672 C CA . LYS A 1 89 ? -9.926 0.109 0.431 1.00 63.50 89 LYS A CA 1
ATOM 673 C C . LYS A 1 89 ? -10.126 -1.327 0.932 1.00 63.50 89 LYS A C 1
ATOM 675 O O . LYS A 1 89 ? -11.259 -1.683 1.224 1.00 63.50 89 LYS A O 1
ATOM 680 N N . THR A 1 90 ? -9.055 -2.110 1.076 1.00 55.62 90 THR A N 1
ATOM 681 C CA . THR A 1 90 ? -9.054 -3.462 1.671 1.00 55.62 90 THR A CA 1
ATOM 682 C C . THR A 1 90 ? -8.759 -3.444 3.178 1.00 55.62 90 THR A C 1
ATOM 684 O O . THR A 1 90 ? -8.455 -4.474 3.782 1.00 55.62 90 THR A O 1
ATOM 687 N N . PHE A 1 91 ? -8.796 -2.268 3.820 1.00 68.31 91 PHE A N 1
ATOM 688 C CA . PHE A 1 91 ? -8.578 -2.165 5.258 1.00 68.31 91 PHE A CA 1
ATOM 689 C C . PHE A 1 91 ? -9.738 -2.788 6.041 1.00 68.31 91 PHE A C 1
ATOM 691 O O . PHE A 1 91 ? -10.868 -2.301 6.004 1.00 68.31 91 PHE A O 1
ATOM 698 N N . VAL A 1 92 ? -9.410 -3.804 6.839 1.00 55.44 92 VAL A N 1
ATOM 699 C CA . VAL A 1 92 ? -10.276 -4.361 7.878 1.00 55.44 92 VAL A CA 1
ATOM 700 C C . VAL A 1 92 ? -9.508 -4.357 9.198 1.00 55.44 92 VAL A C 1
ATOM 702 O O . VAL A 1 92 ? -8.424 -4.942 9.302 1.00 55.44 92 VAL A O 1
ATOM 705 N N . ALA A 1 93 ? -10.06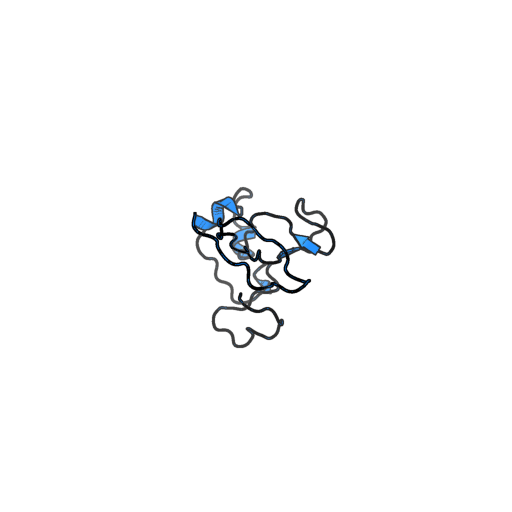6 -3.699 10.220 1.00 71.56 93 ALA A N 1
ATOM 706 C CA . ALA A 1 93 ? -9.432 -3.584 11.530 1.00 71.56 93 ALA A CA 1
ATOM 707 C C . ALA A 1 93 ? -9.091 -4.966 12.116 1.00 71.56 93 ALA A C 1
ATOM 709 O O . ALA A 1 93 ? -9.864 -5.930 12.018 1.00 71.56 93 ALA A O 1
ATOM 710 N N . LYS A 1 94 ? -7.924 -5.078 12.764 1.00 73.25 94 LYS A N 1
ATOM 711 C CA . LYS A 1 94 ? -7.496 -6.331 13.396 1.00 73.25 94 LYS A CA 1
ATOM 712 C C . LYS A 1 94 ? -8.529 -6.741 14.447 1.00 73.25 94 LYS A C 1
ATOM 714 O O . LYS A 1 94 ? -8.775 -6.011 15.395 1.00 73.25 94 LYS A O 1
ATOM 719 N N . GLY A 1 95 ? -9.104 -7.930 14.284 1.00 74.31 95 GLY A N 1
ATOM 720 C CA . GLY A 1 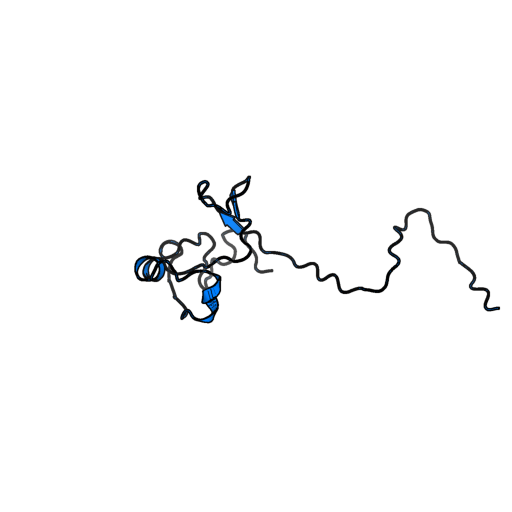95 ? -10.142 -8.430 15.190 1.00 74.31 95 GLY A CA 1
ATOM 721 C C . GLY A 1 95 ? -11.578 -8.214 14.707 1.00 74.31 95 GLY A C 1
ATOM 722 O O . GLY A 1 95 ? -12.454 -8.873 15.252 1.00 74.31 95 GLY A O 1
ATOM 723 N N . SER A 1 96 ? -11.813 -7.422 13.653 1.00 74.81 96 SER A N 1
ATOM 724 C CA . SER A 1 96 ? -13.162 -7.199 13.108 1.00 74.81 96 SER A CA 1
ATOM 725 C C . SER A 1 96 ? -13.850 -8.506 12.686 1.00 74.81 96 SER A C 1
ATOM 727 O O . SER A 1 96 ? -13.188 -9.489 12.334 1.00 74.81 96 SER A O 1
ATOM 729 N N . ALA A 1 97 ? -15.181 -8.512 12.728 1.00 76.19 97 ALA A N 1
ATOM 730 C CA . ALA A 1 97 ? -16.008 -9.594 12.200 1.00 76.19 97 ALA A CA 1
ATOM 731 C C . ALA A 1 97 ? -16.036 -9.611 10.657 1.00 76.19 97 ALA A C 1
ATOM 733 O O . ALA A 1 97 ? -16.267 -10.658 10.070 1.00 76.19 97 ALA A O 1
ATOM 734 N N . GLN A 1 98 ? -15.711 -8.489 10.007 1.00 68.69 98 GLN A N 1
ATOM 735 C CA . GLN A 1 98 ? -15.847 -8.260 8.557 1.00 68.69 98 GLN A CA 1
ATOM 736 C C . GLN A 1 98 ? -14.621 -8.717 7.738 1.00 68.69 98 GLN A C 1
ATOM 738 O O . GLN A 1 98 ? -14.338 -8.194 6.667 1.00 68.69 98 GLN A O 1
ATOM 743 N N . LYS A 1 99 ? -13.824 -9.660 8.258 1.00 70.75 99 LYS A N 1
ATOM 744 C CA . LYS A 1 99 ? -12.530 -10.081 7.665 1.00 70.75 99 LYS A CA 1
ATOM 745 C C . LYS A 1 99 ? -12.650 -10.838 6.344 1.00 70.75 99 LYS A C 1
ATOM 747 O O . LYS A 1 99 ? -11.626 -11.116 5.734 1.00 70.75 99 LYS A O 1
ATOM 752 N N . THR A 1 100 ? -13.856 -11.247 5.974 1.00 71.44 100 THR A N 1
ATOM 753 C CA . THR A 1 100 ? -14.121 -12.103 4.812 1.00 71.44 100 THR A CA 1
ATOM 754 C C . THR A 1 100 ? -15.097 -11.473 3.827 1.00 71.44 100 THR A C 1
ATOM 756 O O . THR A 1 100 ? -15.384 -12.076 2.797 1.00 71.44 100 THR A O 1
ATOM 759 N N . ASP A 1 101 ? -15.614 -10.282 4.132 1.00 73.75 101 ASP A N 1
ATOM 760 C CA . ASP A 1 101 ? -16.714 -9.663 3.385 1.00 73.75 101 ASP A CA 1
ATOM 761 C C . ASP A 1 101 ? -16.269 -9.177 1.995 1.00 73.75 101 ASP A C 1
ATOM 763 O O . ASP A 1 101 ? -17.082 -9.083 1.079 1.00 73.75 101 ASP A O 1
ATOM 767 N N . ASP A 1 102 ? -14.973 -8.906 1.819 1.00 63.69 102 ASP A N 1
ATOM 768 C CA . ASP A 1 102 ? -14.356 -8.463 0.564 1.00 63.69 102 ASP A CA 1
ATOM 769 C C . ASP A 1 102 ? -13.757 -9.612 -0.271 1.00 63.69 102 ASP A C 1
ATOM 771 O O . ASP A 1 102 ? -13.245 -9.382 -1.369 1.00 63.69 102 ASP A O 1
ATOM 775 N N . GLY A 1 103 ? -13.817 -10.851 0.232 1.00 71.50 103 GLY A N 1
ATOM 776 C CA . GLY A 1 103 ? -13.235 -12.028 -0.415 1.00 71.50 103 GLY A CA 1
ATOM 777 C C . GLY A 1 103 ? -11.700 -12.045 -0.465 1.00 71.50 103 GLY A C 1
ATOM 778 O O . GLY A 1 103 ? -11.134 -12.901 -1.148 1.00 71.50 103 GLY A O 1
ATOM 779 N N . VAL A 1 104 ? -11.009 -11.139 0.238 1.00 72.12 104 VAL A N 1
ATOM 780 C CA . VAL A 1 104 ? -9.541 -11.067 0.280 1.00 72.12 104 VAL A CA 1
ATOM 781 C C . VAL A 1 104 ? -9.014 -11.880 1.462 1.00 72.12 104 VAL A C 1
ATOM 783 O O . VAL A 1 104 ? -9.301 -11.603 2.623 1.00 72.12 104 VAL A O 1
ATOM 786 N N . THR A 1 105 ? -8.188 -12.890 1.191 1.00 71.44 105 THR A N 1
ATOM 787 C CA . THR A 1 105 ? -7.602 -13.743 2.237 1.00 71.44 105 THR A CA 1
ATOM 788 C C . THR A 1 105 ? -6.173 -13.332 2.577 1.00 71.44 105 THR A C 1
ATOM 790 O O . THR A 1 105 ? -5.394 -12.959 1.698 1.00 71.44 105 THR A O 1
ATOM 793 N N . ARG A 1 106 ? -5.786 -13.478 3.851 1.00 62.12 106 ARG A N 1
ATOM 794 C CA . ARG A 1 106 ? -4.365 -13.474 4.239 1.00 62.12 106 ARG A CA 1
ATOM 795 C C . ARG A 1 106 ? -3.676 -14.697 3.629 1.00 62.12 106 ARG A C 1
ATOM 797 O O . ARG A 1 106 ? -4.257 -15.778 3.654 1.00 62.12 106 ARG A O 1
ATOM 804 N N . GLN A 1 107 ? -2.476 -14.502 3.093 1.00 58.00 107 GLN A N 1
ATOM 805 C CA . GLN A 1 107 ? -1.625 -15.573 2.570 1.00 58.00 107 GLN A CA 1
ATOM 806 C C . GLN A 1 107 ? -0.681 -16.124 3.627 1.00 58.00 107 GLN A C 1
ATOM 808 O O . GLN A 1 107 ? -0.333 -15.348 4.550 1.00 58.00 107 GLN A O 1
#

InterPro domains:
  IPR011437 Domain of unknown function DUF1540 [PF07561] (31-91)

Foldseek 3Di:
DPPDDPDDDDPDDDDDDDPPPPPPPPPDDWDFAPPCPDPQADPPRTGNDPFFDKAFPVCVVPDDPPDTRVCNVVDDHHDDDDPVRIVDPLDDDVPDPCNPVVVDDDD